Protein AF-A0A7G8IMA5-F1 (afdb_monomer_lite)

Foldseek 3Di:
DFKWKWFFAPVPDTDTDDDDPDPVVVVVVQVCLLPAAADAPGGQKIWMAGPVVRDTPDMDGRDPRRHDPPPPDD

Radius of gyration: 13.16 Å; chains: 1; bounding box: 39×21×34 Å

Secondary structure (DSSP, 8-state):
--EEEEEE-TTS-EEEEEEESSHHHHHHHHHHHHT-S-B-TT--EEEEEETTT--EEEEEEPPGGGB-------

Structure (mmCIF, N/CA/C/O backbone):
data_AF-A0A7G8IMA5-F1
#
_entry.id   AF-A0A7G8IMA5-F1
#
loop_
_atom_site.group_PDB
_atom_site.id
_atom_site.type_symbol
_atom_site.label_atom_id
_atom_site.label_alt_id
_atom_site.label_comp_id
_atom_site.label_asym_id
_atom_site.label_entity_id
_atom_site.label_seq_id
_atom_site.pdbx_PDB_ins_code
_atom_site.Cartn_x
_atom_site.Cartn_y
_atom_site.Cartn_z
_atom_site.occupancy
_atom_site.B_iso_or_equiv
_atom_site.auth_seq_id
_atom_site.auth_comp_id
_atom_site.auth_asym_id
_atom_site.auth_atom_id
_atom_site.pdbx_PDB_model_num
ATOM 1 N N . MET A 1 1 ? 3.486 -4.218 -15.515 1.00 66.19 1 MET A N 1
ATOM 2 C CA . MET A 1 1 ? 3.154 -4.125 -14.083 1.00 66.19 1 MET A CA 1
ATOM 3 C C . MET A 1 1 ? 4.455 -4.104 -13.311 1.00 66.19 1 MET A C 1
ATOM 5 O O .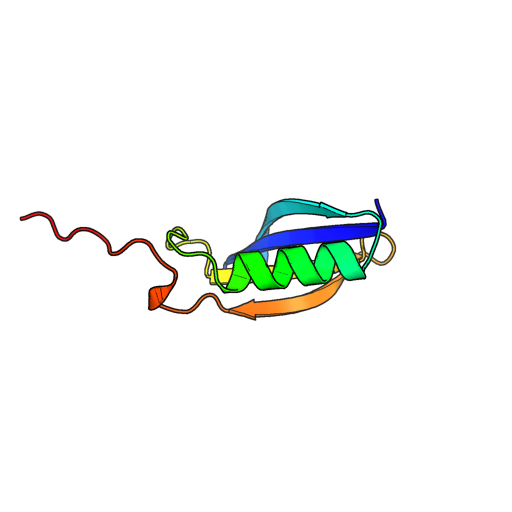 MET A 1 1 ? 5.235 -5.043 -13.443 1.00 66.19 1 MET A O 1
ATOM 9 N N . GLY A 1 2 ? 4.747 -2.980 -12.653 1.00 89.19 2 GLY A N 1
ATOM 10 C CA . GLY A 1 2 ? 5.985 -2.738 -11.906 1.00 89.19 2 GLY A CA 1
ATOM 11 C C . GLY A 1 2 ? 5.761 -2.827 -10.400 1.00 89.19 2 GLY A C 1
ATOM 12 O O . GLY A 1 2 ? 6.481 -3.547 -9.709 1.00 89.19 2 GLY A O 1
ATOM 13 N N . TYR A 1 3 ? 4.687 -2.216 -9.913 1.00 94.50 3 TYR A N 1
ATOM 14 C CA . TYR A 1 3 ? 4.399 -2.054 -8.496 1.00 94.50 3 TYR A CA 1
ATOM 15 C C . TYR A 1 3 ? 2.934 -2.353 -8.182 1.00 94.50 3 TYR A C 1
ATOM 17 O O . TYR A 1 3 ? 2.037 -2.107 -8.988 1.00 94.50 3 TYR A O 1
ATOM 25 N N . ARG A 1 4 ? 2.696 -2.908 -6.996 1.00 95.19 4 ARG A N 1
ATOM 26 C CA . ARG A 1 4 ? 1.381 -3.322 -6.503 1.00 95.19 4 ARG A CA 1
ATOM 27 C C . ARG A 1 4 ? 1.144 -2.719 -5.134 1.00 95.19 4 ARG A C 1
ATOM 29 O O . ARG A 1 4 ? 1.977 -2.894 -4.247 1.00 95.19 4 ARG A O 1
ATOM 36 N N . ILE A 1 5 ? -0.005 -2.082 -4.952 1.00 93.62 5 ILE A N 1
ATOM 37 C CA . ILE A 1 5 ? -0.459 -1.618 -3.645 1.00 93.62 5 ILE A CA 1
ATOM 38 C C . ILE A 1 5 ? -1.526 -2.581 -3.145 1.00 93.62 5 ILE A C 1
ATOM 40 O O . ILE A 1 5 ? -2.482 -2.907 -3.856 1.00 93.62 5 ILE A O 1
ATOM 44 N N . ALA A 1 6 ? -1.356 -3.048 -1.915 1.00 93.31 6 ALA A N 1
ATOM 45 C CA . ALA A 1 6 ? -2.300 -3.939 -1.272 1.00 93.31 6 ALA A CA 1
ATOM 46 C C . ALA A 1 6 ? -2.594 -3.485 0.154 1.00 93.31 6 ALA A C 1
ATOM 48 O O . ALA A 1 6 ? -1.720 -2.980 0.860 1.00 93.31 6 ALA A O 1
ATOM 49 N N . VAL A 1 7 ? -3.835 -3.697 0.569 1.00 91.06 7 VAL A N 1
ATOM 50 C CA . VAL A 1 7 ? -4.329 -3.397 1.911 1.00 91.06 7 VAL A CA 1
ATOM 51 C C . VAL A 1 7 ? -4.625 -4.708 2.608 1.00 91.06 7 VAL A C 1
ATOM 53 O O . VAL A 1 7 ? -5.094 -5.653 1.973 1.00 91.06 7 VAL A O 1
ATOM 56 N N . GLY A 1 8 ? -4.307 -4.809 3.888 1.00 87.62 8 GLY A N 1
ATOM 57 C CA . GLY A 1 8 ? -4.476 -6.063 4.597 1.00 87.62 8 GLY A CA 1
ATOM 58 C C . GLY A 1 8 ? -4.437 -5.931 6.101 1.00 87.62 8 GLY A C 1
ATOM 59 O O . GLY A 1 8 ? -4.247 -4.847 6.649 1.00 87.62 8 GLY A O 1
ATOM 60 N N . SER A 1 9 ? -4.575 -7.073 6.759 1.00 80.75 9 SER A N 1
ATOM 61 C CA . SER A 1 9 ? -4.334 -7.194 8.191 1.00 80.75 9 SER A CA 1
ATOM 62 C C . SER A 1 9 ? -2.848 -7.433 8.466 1.00 80.75 9 SER A C 1
ATOM 64 O O . SER A 1 9 ? -2.119 -7.969 7.623 1.00 80.75 9 SER A O 1
ATOM 66 N N . GLU A 1 10 ? -2.382 -7.114 9.677 1.00 68.50 10 GLU A N 1
ATOM 67 C CA . GLU A 1 10 ? -1.015 -7.456 10.104 1.00 68.50 10 GLU A CA 1
ATOM 68 C C . GLU A 1 10 ? -0.727 -8.970 10.024 1.00 68.50 10 GLU A C 1
ATOM 70 O O . GLU A 1 10 ? 0.418 -9.376 9.831 1.00 68.50 10 GLU A O 1
ATOM 75 N N . GLY A 1 11 ? -1.771 -9.808 10.088 1.00 68.25 11 GLY A N 1
ATOM 76 C CA . GLY A 1 11 ? -1.696 -11.269 9.983 1.00 68.25 11 GLY A CA 1
ATOM 77 C C . GLY A 1 11 ? -1.412 -11.819 8.579 1.00 68.25 11 GLY A C 1
ATOM 78 O O . GLY A 1 11 ? -1.277 -13.031 8.424 1.00 68.25 11 GLY A O 1
ATOM 79 N N . GLY A 1 12 ? -1.301 -10.961 7.557 1.00 68.12 12 GLY A N 1
ATOM 80 C CA . GLY A 1 12 ? -0.774 -11.341 6.242 1.00 68.12 12 GLY A CA 1
ATOM 81 C C . GLY A 1 12 ? -1.809 -11.616 5.150 1.00 68.12 12 GLY A C 1
ATOM 82 O O . GLY A 1 12 ? -1.429 -12.018 4.050 1.00 68.12 12 GLY A O 1
ATOM 83 N N . ALA A 1 13 ? -3.096 -11.378 5.407 1.00 81.69 13 ALA A N 1
ATOM 84 C CA . ALA A 1 13 ? -4.108 -11.375 4.356 1.00 81.69 13 ALA A CA 1
ATOM 85 C C . ALA A 1 13 ? -4.110 -10.005 3.664 1.00 81.69 13 ALA A C 1
ATOM 87 O O . ALA A 1 13 ? -4.522 -9.020 4.269 1.00 81.69 13 ALA A O 1
ATOM 88 N N . PHE A 1 14 ? -3.651 -9.952 2.411 1.00 86.56 14 PHE A N 1
ATOM 89 C CA . PHE A 1 14 ? -3.600 -8.731 1.604 1.00 86.56 14 PHE A CA 1
ATOM 90 C C . PHE A 1 14 ? -4.554 -8.820 0.410 1.00 86.56 14 PHE A C 1
ATOM 92 O O . PHE A 1 14 ? -4.564 -9.814 -0.319 1.00 86.56 14 PHE A O 1
ATOM 99 N N . ARG A 1 15 ? -5.321 -7.753 0.189 1.00 89.62 15 ARG A N 1
ATOM 100 C CA . ARG A 1 15 ? -6.168 -7.515 -0.980 1.00 89.62 15 ARG A CA 1
ATOM 101 C C . ARG A 1 15 ? -5.556 -6.424 -1.843 1.00 89.62 15 ARG A C 1
ATOM 103 O O . ARG A 1 15 ? -5.167 -5.372 -1.341 1.00 89.62 15 ARG A O 1
ATOM 110 N N . ASP A 1 16 ? -5.572 -6.643 -3.147 1.00 90.62 16 ASP A N 1
ATOM 111 C CA . ASP A 1 16 ? -5.056 -5.662 -4.097 1.00 90.62 16 ASP A CA 1
ATOM 112 C C . ASP A 1 16 ? -6.020 -4.510 -4.273 1.00 90.62 16 ASP A C 1
ATOM 114 O O . ASP A 1 16 ? -7.234 -4.702 -4.399 1.00 90.62 16 ASP A O 1
ATOM 118 N N . VAL A 1 17 ? -5.451 -3.310 -4.237 1.00 90.38 17 VAL A N 1
ATOM 119 C CA . VAL A 1 17 ? -6.197 -2.065 -4.394 1.00 90.38 17 VAL A CA 1
ATOM 120 C C . VAL A 1 17 ? -5.747 -1.292 -5.617 1.00 90.38 17 VAL A C 1
ATOM 122 O O . VAL A 1 17 ? -6.597 -0.672 -6.244 1.00 90.38 17 VAL A O 1
ATOM 125 N N . ASP A 1 18 ? -4.463 -1.368 -5.982 1.00 92.38 18 ASP A N 1
ATOM 126 C CA . ASP A 1 18 ? -3.951 -0.663 -7.155 1.00 92.38 18 ASP A CA 1
ATOM 127 C C . ASP A 1 18 ? -2.696 -1.313 -7.759 1.00 92.38 18 A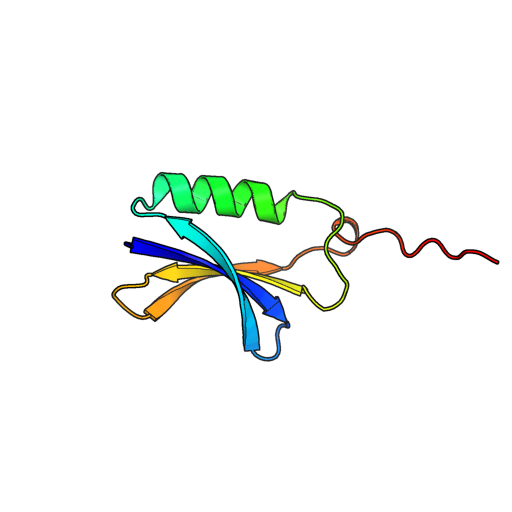SP A C 1
ATOM 129 O O . ASP A 1 18 ? -1.971 -2.070 -7.095 1.00 92.38 18 ASP A O 1
ATOM 133 N N . LEU A 1 19 ? -2.443 -1.010 -9.033 1.00 93.31 19 LEU A N 1
ATOM 134 C CA . LEU A 1 19 ? -1.307 -1.490 -9.817 1.00 93.31 19 LEU A CA 1
ATOM 135 C C . LEU A 1 19 ? -0.735 -0.349 -10.657 1.00 93.31 19 LEU A C 1
ATOM 137 O O . LEU A 1 19 ? -1.439 0.266 -11.452 1.00 93.31 19 LEU A O 1
ATOM 141 N N . HIS A 1 20 ? 0.574 -0.144 -10.548 1.00 93.81 20 HIS A N 1
ATOM 142 C CA . HIS A 1 20 ? 1.287 0.911 -11.259 1.00 93.81 20 HIS A CA 1
ATOM 143 C C . HIS A 1 20 ? 2.483 0.336 -12.014 1.00 93.81 20 HIS A C 1
ATOM 145 O O . HIS A 1 20 ? 3.093 -0.661 -11.612 1.00 93.81 20 HIS A O 1
ATOM 151 N N . ASP A 1 21 ? 2.832 0.956 -13.135 1.00 92.50 21 ASP A N 1
ATOM 152 C CA . ASP A 1 21 ? 4.053 0.616 -13.870 1.00 92.50 21 ASP A CA 1
ATOM 153 C C . ASP A 1 21 ? 5.263 1.427 -13.391 1.00 92.50 21 ASP A C 1
ATOM 155 O O . ASP A 1 21 ? 6.386 0.923 -13.467 1.00 92.50 21 ASP A O 1
ATOM 159 N N . ASP A 1 22 ? 5.023 2.618 -12.837 1.00 93.62 22 ASP A N 1
ATOM 160 C CA . ASP A 1 22 ? 6.038 3.534 -12.321 1.00 93.62 22 ASP A CA 1
ATOM 161 C C . ASP A 1 22 ? 6.038 3.609 -10.782 1.00 93.62 22 ASP A C 1
ATOM 163 O O . ASP A 1 22 ? 5.004 3.420 -10.134 1.00 93.62 22 ASP A O 1
ATOM 167 N N . LEU A 1 23 ? 7.216 3.838 -10.191 1.00 91.75 23 LEU A N 1
ATOM 168 C CA . LEU A 1 23 ? 7.387 3.912 -8.738 1.00 91.75 23 LEU A CA 1
ATOM 169 C C . LEU A 1 23 ? 6.849 5.224 -8.163 1.00 91.75 23 LEU A C 1
ATOM 171 O O . LEU A 1 23 ? 6.301 5.210 -7.066 1.00 91.75 23 LEU A O 1
ATOM 175 N N . GLU A 1 24 ? 7.026 6.339 -8.866 1.00 93.62 24 GLU A N 1
ATOM 176 C CA . GLU A 1 24 ? 6.576 7.663 -8.437 1.00 93.62 24 GLU A CA 1
ATOM 177 C C . GLU A 1 24 ? 5.050 7.680 -8.322 1.00 93.62 24 GLU A C 1
ATOM 179 O O . GLU A 1 24 ? 4.518 7.972 -7.251 1.00 93.62 24 GLU A O 1
ATOM 184 N N . ASP A 1 25 ? 4.360 7.191 -9.356 1.00 94.12 25 ASP A N 1
ATOM 185 C CA . ASP A 1 25 ? 2.904 7.023 -9.347 1.00 94.12 25 ASP A CA 1
ATOM 186 C C . ASP A 1 25 ? 2.437 6.108 -8.202 1.00 94.12 25 ASP A C 1
ATOM 188 O O . ASP A 1 25 ? 1.463 6.409 -7.505 1.00 94.12 25 ASP A O 1
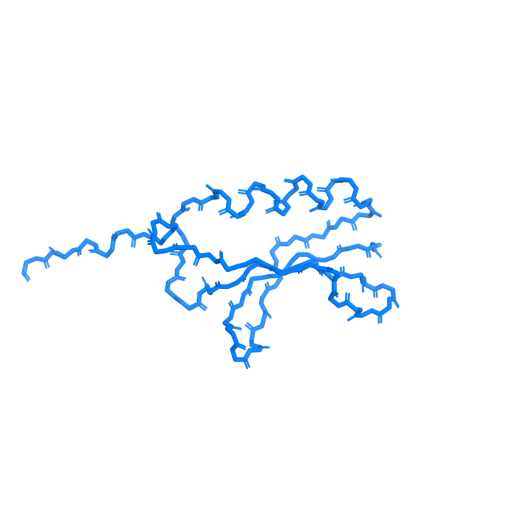ATOM 192 N N . ALA A 1 26 ? 3.147 4.997 -7.970 1.00 94.06 26 ALA A N 1
ATOM 193 C CA . ALA A 1 26 ? 2.814 4.059 -6.901 1.00 94.06 26 ALA A CA 1
ATOM 194 C C . ALA A 1 26 ? 3.005 4.671 -5.504 1.00 94.06 26 ALA A C 1
ATOM 196 O O . ALA A 1 26 ? 2.225 4.399 -4.591 1.00 94.06 26 ALA A O 1
ATOM 197 N N . MET A 1 27 ? 4.037 5.494 -5.322 1.00 93.00 27 MET A N 1
ATOM 198 C CA . MET A 1 27 ? 4.301 6.200 -4.069 1.00 93.00 27 MET A CA 1
ATOM 199 C C . MET A 1 27 ? 3.269 7.301 -3.819 1.00 93.00 27 MET A C 1
ATOM 201 O O . MET A 1 27 ? 2.803 7.457 -2.688 1.00 93.00 27 MET A O 1
ATOM 205 N N . ASP A 1 28 ? 2.857 8.020 -4.860 1.00 93.94 28 ASP A N 1
ATOM 206 C CA . ASP A 1 28 ? 1.792 9.017 -4.780 1.00 93.94 28 ASP A CA 1
ATOM 207 C C . ASP A 1 28 ? 0.448 8.382 -4.417 1.00 93.94 28 ASP A C 1
ATOM 209 O O . ASP A 1 28 ? -0.259 8.871 -3.528 1.00 93.94 28 ASP A O 1
ATOM 213 N N . ALA A 1 29 ? 0.106 7.260 -5.051 1.00 93.00 29 ALA A N 1
ATOM 214 C CA . ALA A 1 29 ? -1.087 6.494 -4.716 1.00 93.00 29 ALA A CA 1
ATOM 215 C C . ALA A 1 29 ? -1.023 5.948 -3.281 1.00 93.00 29 ALA A C 1
ATOM 217 O O . ALA A 1 29 ? -1.982 6.099 -2.521 1.00 93.00 29 ALA A O 1
ATOM 218 N N . LEU A 1 30 ? 0.125 5.409 -2.859 1.00 92.44 30 LEU A N 1
ATOM 219 C CA . LEU A 1 30 ? 0.344 4.942 -1.489 1.00 92.44 30 LEU A CA 1
ATOM 220 C C . LEU A 1 30 ? 0.118 6.069 -0.468 1.00 92.44 30 LEU A C 1
ATOM 222 O O . LEU A 1 30 ? -0.623 5.885 0.497 1.00 92.44 30 LEU A O 1
ATOM 226 N N . ASN A 1 31 ? 0.692 7.251 -0.706 1.00 90.56 31 ASN A N 1
ATOM 227 C CA . ASN A 1 31 ? 0.521 8.421 0.157 1.00 90.56 31 ASN A CA 1
ATOM 228 C C . ASN A 1 31 ? -0.941 8.870 0.251 1.00 90.56 31 ASN A C 1
ATOM 230 O O . ASN A 1 31 ? -1.404 9.252 1.329 1.00 90.56 31 ASN A O 1
ATOM 234 N N . ARG A 1 32 ? -1.692 8.816 -0.853 1.00 90.31 32 ARG A N 1
ATOM 235 C CA . ARG A 1 32 ? -3.129 9.122 -0.838 1.00 90.31 32 ARG A CA 1
ATOM 236 C C . ARG A 1 32 ? -3.905 8.108 -0.002 1.00 90.31 32 ARG A C 1
ATOM 238 O O . ARG A 1 32 ? -4.735 8.518 0.802 1.00 90.31 32 ARG A O 1
ATOM 245 N N . LEU A 1 33 ? -3.601 6.818 -0.144 1.00 89.00 33 LEU A N 1
ATOM 246 C CA . LEU A 1 33 ? -4.289 5.738 0.571 1.00 89.00 33 LEU A CA 1
ATOM 247 C C . LEU A 1 33 ? -4.040 5.787 2.086 1.00 89.00 33 LEU A C 1
ATOM 249 O O . LEU A 1 33 ? -4.979 5.619 2.858 1.00 89.00 33 LEU A O 1
ATOM 253 N N . ILE A 1 34 ? -2.819 6.105 2.525 1.00 86.94 34 ILE A N 1
ATOM 254 C CA . ILE A 1 34 ? -2.495 6.274 3.957 1.00 86.94 34 ILE A CA 1
ATOM 255 C C . ILE A 1 34 ? -3.328 7.395 4.595 1.00 86.94 34 ILE A C 1
ATOM 257 O O . ILE A 1 34 ? -3.753 7.296 5.744 1.00 86.94 34 ILE A O 1
ATOM 261 N N . ASN A 1 35 ? -3.578 8.469 3.844 1.00 84.25 35 ASN A N 1
ATOM 262 C CA . ASN A 1 35 ? -4.339 9.625 4.320 1.00 84.25 35 ASN A CA 1
ATOM 263 C C . ASN A 1 35 ? -5.845 9.519 4.033 1.00 84.25 35 ASN A C 1
ATOM 265 O O . ASN A 1 35 ? -6.612 10.405 4.420 1.00 84.25 35 ASN A O 1
ATOM 269 N N . GLN A 1 36 ? -6.283 8.458 3.353 1.00 83.88 36 GLN A N 1
ATOM 270 C CA . GLN A 1 36 ? -7.689 8.224 3.075 1.00 83.88 36 GLN A CA 1
ATOM 271 C C . GLN A 1 36 ? -8.429 7.868 4.372 1.00 83.88 36 GLN A C 1
ATOM 273 O O . GLN A 1 36 ? -7.890 7.225 5.274 1.00 83.88 36 GLN A O 1
ATOM 278 N N . LYS A 1 37 ? -9.678 8.320 4.464 1.00 78.81 37 LYS A N 1
ATOM 279 C CA . LYS A 1 37 ? -10.604 7.975 5.545 1.00 78.81 37 LYS A CA 1
ATOM 280 C C . LYS A 1 37 ? -11.555 6.871 5.091 1.00 78.81 37 LYS A C 1
ATOM 282 O O . LYS A 1 37 ? -11.662 6.604 3.894 1.00 78.81 37 LYS A O 1
ATOM 287 N N . ASN A 1 38 ? -12.298 6.313 6.037 1.00 76.44 38 ASN A N 1
ATOM 288 C CA . ASN A 1 38 ? -13.306 5.280 5.817 1.00 76.44 38 ASN A CA 1
ATOM 289 C C . ASN A 1 38 ? -12.723 3.911 5.441 1.00 76.44 38 ASN A C 1
ATOM 291 O O . ASN A 1 38 ? -13.293 3.168 4.639 1.00 76.44 38 ASN A O 1
ATOM 295 N N . TRP A 1 39 ? -11.567 3.572 6.008 1.00 81.25 39 TRP A N 1
ATOM 296 C CA . TRP A 1 39 ? -11.068 2.204 5.962 1.00 81.25 39 TRP A CA 1
ATOM 297 C C . TRP A 1 39 ? -11.952 1.286 6.808 1.00 81.25 39 TRP A C 1
ATOM 299 O O . TRP A 1 39 ? -12.576 1.714 7.782 1.00 81.25 39 TRP A O 1
ATOM 309 N N . LYS A 1 40 ? -12.037 0.014 6.418 1.00 76.88 40 LYS A N 1
ATOM 310 C CA . LYS A 1 40 ? -12.787 -0.991 7.178 1.00 76.88 40 LYS A CA 1
ATOM 311 C C . LYS A 1 40 ? -11.879 -1.558 8.264 1.00 76.88 40 LYS A C 1
ATOM 313 O O . LYS A 1 40 ? -10.711 -1.778 7.993 1.00 76.88 40 LYS A O 1
ATOM 318 N N . GLU A 1 41 ? -12.409 -1.879 9.443 1.00 69.38 41 GLU A N 1
ATOM 319 C CA . GLU A 1 41 ? -11.635 -2.466 10.559 1.00 69.38 41 GLU A CA 1
ATOM 320 C C . GLU A 1 41 ? -10.633 -3.591 10.201 1.00 69.38 41 GLU A C 1
ATOM 322 O O . GLU A 1 41 ? -9.557 -3.614 10.794 1.00 69.38 41 GLU A O 1
ATOM 327 N N . PRO A 1 42 ? -10.898 -4.530 9.263 1.00 78.62 42 PRO A N 1
ATOM 328 C CA . PRO A 1 42 ? -9.897 -5.542 8.901 1.00 78.62 42 PRO A CA 1
ATOM 329 C C . PRO A 1 42 ? -8.664 -4.991 8.159 1.00 78.62 42 PRO A C 1
ATOM 331 O O . PRO A 1 42 ? -7.656 -5.695 8.056 1.00 78.62 42 PRO A O 1
ATOM 334 N N . ASP A 1 43 ? -8.741 -3.772 7.627 1.00 83.88 43 ASP A N 1
ATOM 335 C CA . ASP A 1 43 ? -7.692 -3.110 6.859 1.00 83.88 43 ASP A CA 1
ATOM 336 C C . ASP A 1 43 ? -6.759 -2.346 7.810 1.00 83.88 43 ASP A C 1
ATOM 338 O O . ASP A 1 43 ? -6.955 -1.166 8.066 1.00 83.88 43 ASP A O 1
ATOM 342 N N . LEU A 1 44 ? -5.731 -3.020 8.330 1.00 85.44 44 LEU A N 1
ATOM 343 C CA . LEU A 1 44 ? -4.796 -2.443 9.306 1.00 85.44 44 LEU A CA 1
ATOM 344 C C . LEU A 1 44 ? -3.584 -1.767 8.666 1.00 85.44 44 LEU A C 1
ATOM 346 O O . LEU A 1 44 ? -2.973 -0.875 9.253 1.00 85.44 44 LEU A O 1
ATOM 350 N N . VAL A 1 45 ? -3.181 -2.221 7.479 1.00 89.81 45 VAL A N 1
ATOM 351 C CA . VAL A 1 45 ? -1.949 -1.771 6.828 1.00 89.81 45 VAL A CA 1
ATOM 352 C C . VAL A 1 45 ? -2.139 -1.573 5.330 1.00 89.81 45 VAL A C 1
ATOM 354 O O . VAL A 1 45 ? -2.827 -2.351 4.670 1.00 89.81 45 VAL A O 1
ATOM 357 N N . VAL A 1 46 ? -1.440 -0.584 4.774 1.00 91.81 46 VAL A N 1
ATOM 358 C CA . VAL A 1 46 ? -1.251 -0.411 3.326 1.00 91.81 46 VAL A CA 1
ATOM 359 C C . VAL A 1 46 ? 0.200 -0.726 2.994 1.00 91.81 46 VAL A C 1
ATOM 361 O O . VAL A 1 46 ? 1.121 -0.253 3.658 1.00 91.81 46 VAL A O 1
ATOM 364 N N . SER A 1 47 ? 0.419 -1.561 1.986 1.00 93.81 47 SER A N 1
ATOM 365 C CA . SER A 1 47 ? 1.740 -2.050 1.599 1.00 93.81 47 SER A CA 1
ATOM 366 C C . SER A 1 47 ? 1.988 -1.875 0.110 1.00 93.81 47 SER A C 1
ATOM 368 O O . SER A 1 47 ? 1.121 -2.162 -0.712 1.00 93.81 47 SER A O 1
ATOM 370 N N . LEU A 1 48 ? 3.208 -1.463 -0.225 1.00 95.00 48 LEU A N 1
ATOM 371 C CA . LEU A 1 48 ? 3.720 -1.387 -1.587 1.00 95.00 48 LEU A CA 1
ATOM 372 C C . LEU A 1 48 ? 4.645 -2.575 -1.848 1.00 95.00 48 LEU A C 1
ATOM 374 O O . LEU A 1 48 ? 5.575 -2.838 -1.079 1.00 95.00 48 LEU A O 1
ATOM 378 N N . PHE A 1 49 ? 4.420 -3.264 -2.959 1.00 94.69 49 PHE A N 1
ATOM 379 C CA . PHE A 1 49 ? 5.203 -4.404 -3.410 1.00 94.69 49 PHE A CA 1
ATOM 380 C C . PHE A 1 49 ? 5.802 -4.134 -4.787 1.00 94.69 49 PHE A C 1
ATOM 382 O O . PHE A 1 49 ? 5.115 -3.654 -5.687 1.00 94.69 49 PHE A O 1
ATOM 389 N N . ASP A 1 50 ? 7.065 -4.507 -4.969 1.00 94.44 50 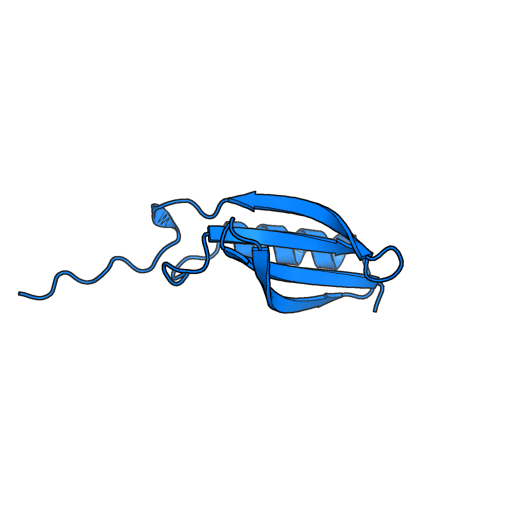ASP A N 1
ATOM 390 C CA . ASP A 1 50 ? 7.656 -4.663 -6.296 1.00 94.44 50 ASP A CA 1
ATOM 391 C C . ASP A 1 50 ? 7.177 -5.994 -6.877 1.00 94.44 50 ASP A C 1
ATOM 393 O O . ASP A 1 50 ? 7.451 -7.066 -6.336 1.00 94.44 50 ASP A O 1
ATOM 397 N N . THR A 1 51 ? 6.447 -5.930 -7.984 1.00 92.06 51 THR A N 1
ATOM 398 C CA . THR A 1 51 ? 5.863 -7.116 -8.624 1.00 92.06 51 THR A CA 1
ATOM 399 C C . THR A 1 51 ? 6.902 -7.999 -9.312 1.00 92.06 51 THR A C 1
ATOM 401 O O . THR A 1 51 ? 6.656 -9.191 -9.485 1.00 92.06 51 THR A O 1
ATOM 404 N N . LYS A 1 52 ? 8.073 -7.456 -9.672 1.00 90.00 52 LYS A N 1
ATOM 405 C CA . LYS A 1 52 ? 9.153 -8.214 -10.320 1.00 90.00 52 LYS A CA 1
ATOM 406 C C . LYS A 1 52 ? 9.910 -9.068 -9.315 1.00 90.00 52 LYS A C 1
ATOM 408 O O . LYS A 1 52 ? 10.231 -10.216 -9.605 1.00 90.00 52 LYS A O 1
ATOM 413 N N . SER A 1 53 ? 10.207 -8.506 -8.146 1.00 91.06 53 SER A N 1
ATOM 414 C CA . SER A 1 53 ? 10.921 -9.219 -7.081 1.00 91.06 53 SER A CA 1
ATOM 415 C C . SER A 1 53 ? 9.996 -9.895 -6.067 1.00 91.06 53 SER A C 1
ATOM 417 O O . SER A 1 53 ? 10.454 -10.719 -5.278 1.00 91.06 53 SER A O 1
ATOM 419 N N . GLY A 1 54 ? 8.709 -9.536 -6.049 1.00 88.44 54 GLY A N 1
ATOM 420 C CA . GLY A 1 54 ? 7.752 -9.937 -5.014 1.00 88.44 54 GLY A CA 1
ATOM 421 C C . GLY A 1 54 ? 8.035 -9.308 -3.645 1.00 88.44 54 GLY A C 1
ATOM 422 O O . GLY A 1 54 ? 7.406 -9.671 -2.650 1.00 88.44 54 GLY A O 1
ATOM 423 N N . LYS A 1 55 ? 9.000 -8.385 -3.559 1.00 90.69 55 LYS A N 1
ATOM 424 C CA . LYS A 1 55 ? 9.459 -7.818 -2.294 1.00 90.69 55 LYS A CA 1
ATOM 425 C C . LYS A 1 55 ? 8.529 -6.696 -1.841 1.00 90.69 55 LYS A C 1
ATOM 427 O O . LYS A 1 55 ? 8.181 -5.808 -2.616 1.00 90.69 55 LYS A O 1
ATOM 432 N N . ARG A 1 56 ? 8.199 -6.687 -0.547 1.00 92.44 56 ARG A N 1
ATOM 433 C CA . ARG A 1 56 ? 7.558 -5.535 0.100 1.00 92.44 56 ARG A CA 1
ATOM 434 C C . ARG A 1 56 ? 8.568 -4.396 0.208 1.00 92.44 56 ARG A C 1
ATOM 436 O O . ARG A 1 56 ? 9.619 -4.556 0.829 1.00 92.44 56 ARG A O 1
ATOM 443 N N . MET A 1 57 ? 8.260 -3.277 -0.430 1.00 92.75 57 MET A N 1
ATOM 444 C CA . MET A 1 57 ? 9.114 -2.092 -0.456 1.00 92.75 57 MET A CA 1
ATOM 445 C C . MET A 1 57 ? 8.799 -1.147 0.699 1.00 92.75 57 MET A C 1
ATOM 447 O O . MET A 1 57 ? 9.717 -0.611 1.310 1.00 92.75 57 MET A O 1
ATOM 451 N N . ALA A 1 58 ? 7.514 -0.977 1.009 1.00 91.69 58 ALA A N 1
ATOM 452 C CA . ALA A 1 58 ? 7.044 -0.122 2.089 1.00 91.69 58 ALA A CA 1
ATOM 453 C C . ALA A 1 58 ? 5.761 -0.687 2.710 1.00 91.69 58 ALA A C 1
ATOM 455 O O . ALA A 1 58 ? 5.002 -1.398 2.048 1.00 91.69 58 ALA A O 1
ATOM 456 N N . GLN A 1 59 ? 5.531 -0.361 3.979 1.00 90.62 59 GLN A N 1
ATOM 457 C CA . GLN A 1 59 ? 4.308 -0.678 4.707 1.00 90.62 59 GLN A CA 1
ATOM 458 C C . GLN A 1 59 ? 4.021 0.437 5.703 1.00 90.62 59 GLN A C 1
ATOM 460 O O . GLN A 1 59 ? 4.921 0.872 6.420 1.00 90.62 59 GLN A O 1
ATOM 465 N N . TYR A 1 60 ? 2.759 0.838 5.773 1.00 90.00 60 TYR A N 1
ATOM 466 C CA . TYR A 1 60 ? 2.272 1.843 6.703 1.00 90.00 60 TYR A CA 1
ATOM 467 C C . TYR A 1 60 ? 1.032 1.319 7.419 1.00 90.00 60 TYR A C 1
ATOM 469 O O . TYR A 1 60 ? 0.164 0.714 6.789 1.00 90.00 60 TYR A O 1
ATOM 477 N N . GLY A 1 61 ? 0.973 1.533 8.733 1.00 86.88 61 GLY A N 1
ATOM 478 C CA . GLY A 1 61 ? -0.220 1.259 9.530 1.00 86.88 61 GLY A CA 1
ATOM 479 C C . GLY A 1 61 ? -1.269 2.340 9.308 1.00 86.88 61 GLY A C 1
ATOM 480 O O . GLY A 1 61 ? -0.946 3.530 9.346 1.00 86.88 61 GLY A O 1
ATOM 481 N N . LEU A 1 62 ? -2.507 1.920 9.068 1.00 84.88 62 LEU A N 1
ATOM 482 C CA . LEU A 1 62 ? -3.671 2.794 9.089 1.00 84.88 62 LEU A CA 1
ATOM 483 C C . LEU A 1 62 ? -3.988 3.119 10.552 1.00 84.88 62 LEU A C 1
ATOM 485 O O . LEU A 1 62 ? -4.033 2.223 11.394 1.00 84.88 62 LEU A O 1
ATOM 489 N N . GLN A 1 63 ? -4.129 4.405 10.872 1.00 77.00 63 GLN A N 1
ATOM 490 C CA . GLN A 1 63 ? -4.350 4.865 12.244 1.00 77.00 63 GLN A CA 1
ATOM 491 C C . GLN A 1 63 ? -5.840 4.849 12.591 1.00 77.00 63 GLN A C 1
ATOM 493 O O . GLN A 1 63 ? -6.687 4.882 11.707 1.00 77.00 63 GLN A O 1
ATOM 49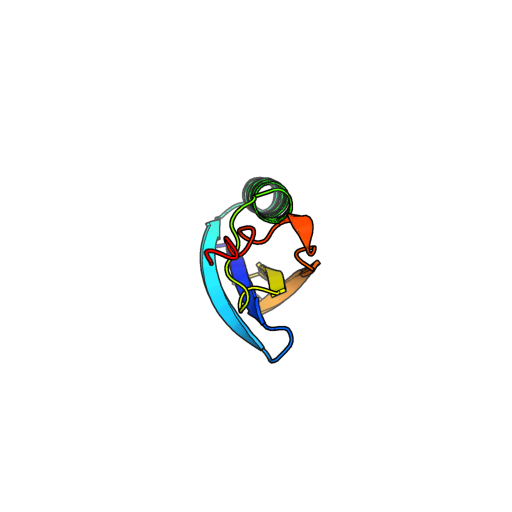8 N N . ASP A 1 64 ? -6.182 4.867 13.879 1.00 64.69 64 ASP A N 1
ATOM 499 C CA . ASP A 1 64 ? -7.573 4.737 14.341 1.00 64.69 64 ASP A CA 1
ATOM 500 C C . ASP A 1 64 ? -8.534 5.791 13.746 1.00 64.69 64 ASP A C 1
ATOM 502 O O . ASP A 1 64 ? -9.709 5.513 13.525 1.00 64.69 64 ASP A O 1
ATOM 506 N N . PHE A 1 65 ? -8.045 6.989 13.402 1.00 65.00 65 PHE A N 1
ATOM 507 C CA . PHE A 1 65 ? -8.860 8.034 12.759 1.00 65.00 65 PHE A CA 1
ATOM 508 C C . PHE A 1 65 ? -9.162 7.775 11.271 1.00 65.00 65 PHE A C 1
ATOM 510 O O . PHE A 1 65 ? -9.938 8.513 10.657 1.00 65.00 65 PHE A O 1
ATOM 517 N N . ASN A 1 66 ? -8.484 6.802 10.657 1.00 70.12 66 ASN A N 1
ATOM 518 C CA . ASN A 1 66 ? -8.652 6.436 9.256 1.00 70.12 66 ASN A CA 1
ATOM 519 C C . ASN A 1 66 ? -9.858 5.511 9.038 1.00 70.12 66 ASN A C 1
ATOM 521 O O . ASN A 1 66 ? -10.326 5.407 7.902 1.00 70.12 66 ASN A O 1
ATOM 525 N N . TYR A 1 67 ? -10.365 4.855 10.082 1.00 65.94 67 TYR A N 1
ATOM 526 C CA . TYR A 1 67 ? -11.525 3.973 9.980 1.00 65.94 67 TYR A CA 1
ATOM 527 C C . TYR A 1 67 ? -12.821 4.778 9.916 1.00 65.94 67 TYR A C 1
ATOM 529 O O . TYR A 1 67 ? -12.884 5.911 10.398 1.00 65.94 67 TYR A O 1
ATOM 537 N N . GLU A 1 68 ? -13.859 4.214 9.290 1.00 65.62 68 GLU A N 1
ATOM 538 C CA . GLU A 1 68 ? -15.205 4.760 9.486 1.00 65.62 68 GLU A CA 1
ATOM 539 C C . GLU A 1 68 ? -15.468 4.785 10.994 1.00 65.62 68 GLU A C 1
ATOM 541 O O . GLU A 1 68 ? -15.311 3.756 11.653 1.00 65.62 68 GLU A O 1
ATOM 546 N N . GLU A 1 69 ? -15.841 5.947 11.550 1.00 59.41 69 GLU A N 1
ATOM 547 C CA . GLU A 1 69 ? -16.433 5.973 12.885 1.00 59.41 69 GLU A CA 1
ATOM 548 C C . GLU A 1 69 ? -17.574 4.965 12.838 1.00 59.41 69 GLU A C 1
ATOM 550 O O . GLU A 1 69 ? -18.558 5.174 12.118 1.00 59.41 69 GLU A O 1
ATOM 555 N N . ALA A 1 70 ? -17.419 3.847 13.552 1.00 55.62 70 ALA A N 1
ATOM 556 C CA . ALA A 1 70 ? -18.510 2.934 13.791 1.00 55.62 70 ALA A CA 1
ATOM 557 C C . ALA A 1 70 ? -19.592 3.795 14.431 1.00 55.62 70 ALA A C 1
ATOM 559 O O . ALA A 1 70 ? -19.486 4.166 15.602 1.00 55.62 70 ALA A O 1
ATOM 560 N N . SER A 1 71 ? -20.575 4.207 13.623 1.00 48.38 71 SER A N 1
ATOM 561 C CA . SER A 1 71 ? -21.741 4.928 14.097 1.00 48.38 71 SER A CA 1
ATOM 562 C C . SER A 1 71 ? -22.342 4.030 15.156 1.00 48.38 71 SER A C 1
ATOM 564 O O . SER A 1 71 ? -22.994 3.034 14.845 1.00 48.38 71 SER A O 1
ATOM 566 N N . SER A 1 72 ? -22.042 4.353 16.411 1.00 49.84 72 SER A N 1
ATOM 567 C CA . SER A 1 72 ? -22.630 3.737 17.584 1.00 49.84 72 SER A CA 1
ATOM 568 C C . SER A 1 72 ? -24.068 4.220 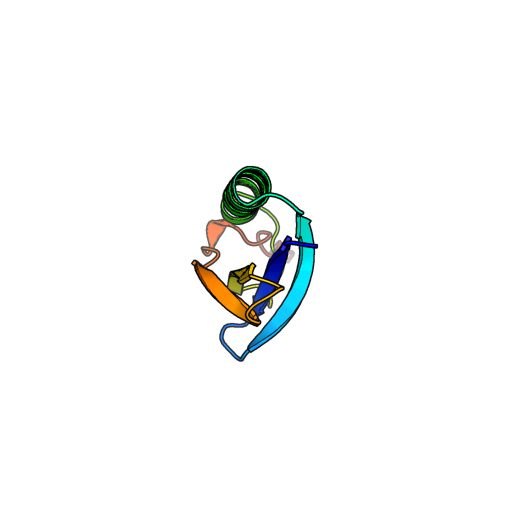17.604 1.00 49.84 72 SER A C 1
ATOM 570 O O . SER A 1 72 ? -24.414 5.194 18.267 1.00 49.84 72 SER A O 1
ATOM 572 N N . ASN A 1 73 ? -24.887 3.605 16.756 1.00 46.59 73 ASN A N 1
ATOM 573 C CA . ASN A 1 73 ? -26.303 3.864 16.691 1.00 46.59 73 ASN A CA 1
ATOM 574 C C . ASN A 1 73 ? -26.979 2.949 17.715 1.00 46.59 73 ASN A C 1
ATOM 576 O O . ASN A 1 73 ? -27.228 1.784 17.429 1.00 46.59 73 ASN A O 1
ATOM 580 N N . THR A 1 74 ? -27.321 3.587 18.840 1.00 42.44 74 THR A N 1
ATOM 581 C CA . THR A 1 74 ? -28.387 3.267 19.815 1.00 42.44 74 THR A CA 1
ATOM 582 C C . THR A 1 74 ? -28.198 2.063 20.735 1.00 42.44 74 THR A C 1
ATOM 584 O O . THR A 1 74 ? -28.159 0.913 20.255 1.00 42.44 74 THR A O 1
#

pLDDT: mean 83.16, std 13.21, range [42.44, 95.19]

Sequence (74 aa):
MGYRIAVGSEGGAFRDVDLHDDLEDAMDALNRLINQKNWKEPDLVVSLFDTKSGKRMAQYGLQDFNYEEASSNT